Protein 7B21 (pdb70)

Sequence (92 aa):
GYLVGDATRGANNLWNTQTCVACHGVDGERNASGTPALTPLNPNRDLYRHSRDTQDRALRDFISSMWMPQQGNEGSSCTGQCAADIEAFIRTWHHH

Radius of gyration: 12.3 Å; Cα contacts (8 Å, |Δi|>4): 156; chains: 1; bounding box: 26×29×37 Å

B-factor: mean 12.58, std 15.91, range [5.27, 236.62]

Structure (mmCIF, N/CA/C/O backbone):
data_7B21
#
_entry.id   7B21
#
_cell.length_a   28.509
_cell.length_b   55.376
_cell.length_c   55.855
_cell.angle_alpha   90.000
_cell.angle_beta   90.000
_cell.angle_gamma   90.000
#
_symmetry.space_group_name_H-M   'P 2 21 21'
#
loop_
_entity.id
_entity.type
_entity.pdbx_description
1 polymer 'Carbohydrate binding protein, putative, cbp2D'
2 non-polymer 'HEME C'
3 non-polymer 'SODIUM ION'
4 non-polymer 1,2-ETHANEDIOL
5 water water
#
loop_
_atom_site.group_PDB
_atom_site.id
_atom_site.type_symbol
_atom_site.label_atom_id
_atom_site.label_alt_id
_atom_site.label_comp_id
_atom_site.label_asym_id
_atom_site.label_entity_id
_atom_site.label_seq_id
_atom_site.pdbx_PDB_ins_code
_atom_site.Cartn_x
_atom_site.Cartn_y
_atom_site.Cartn_z
_atom_site.occupancy
_atom_site.B_iso_or_equiv
_atom_site.auth_seq_id
_atom_site.auth_comp_id
_atom_site.auth_asym_id
_atom_site.auth_atom_id
_atom_site.pdbx_PDB_model_num
ATOM 1 N N . GLY A 1 1 ? 14.003 7.583 29.443 1.000 172.282 1 GLY AAA N 1
ATOM 2 C CA . GLY A 1 1 ? 15.256 8.281 29.046 1.000 211.977 1 GLY AAA CA 1
ATOM 3 C C . GLY A 1 1 ? 16.178 8.420 30.242 1.000 212.334 1 GLY AAA C 1
ATOM 4 O O . GLY A 1 1 ? 16.252 7.454 31.034 1.000 211.515 1 GLY AAA O 1
ATOM 10 N N . TYR A 1 2 ? 16.810 9.582 30.411 1.000 26.150 2 TYR AAA N 1
ATOM 11 C CA . TYR A 1 2 ? 17.837 9.853 31.469 1.000 15.317 2 TYR AAA CA 1
ATOM 12 C C . TYR A 1 2 ? 17.144 9.990 32.829 1.000 12.119 2 TYR AAA C 1
ATOM 13 O O . TYR A 1 2 ? 16.345 10.928 32.996 1.000 14.020 2 TYR AAA O 1
ATOM 30 N N . LEU A 1 3 ? 17.462 9.148 33.826 1.000 11.553 3 LEU AAA N 1
ATOM 31 C CA . LEU A 1 3 ? 16.751 9.234 35.113 1.000 10.799 3 LEU AAA CA 1
ATOM 32 C C . LEU A 1 3 ? 17.103 10.561 35.782 1.000 10.248 3 LEU AAA C 1
ATOM 33 O O . LEU A 1 3 ? 18.217 11.053 35.692 1.000 10.659 3 LEU AAA O 1
ATOM 49 N N . VAL A 1 4 ? 16.126 11.121 36.482 1.000 10.358 4 VAL AAA N 1
ATOM 50 C CA . VAL A 1 4 ? 16.330 12.365 37.224 1.000 10.247 4 VAL AAA CA 1
ATOM 51 C C . VAL A 1 4 ? 16.582 12.059 38.676 1.000 9.345 4 VAL AAA C 1
ATOM 52 O O . VAL A 1 4 ? 15.759 11.443 39.348 1.000 11.374 4 VAL AAA O 1
ATOM 65 N N . GLY A 1 5 ? 17.788 12.372 39.164 1.000 9.435 5 GLY AAA N 1
ATOM 66 C CA . GLY A 1 5 ? 18.103 12.039 40.578 1.000 8.590 5 GLY AAA CA 1
ATOM 67 C C . GLY A 1 5 ? 17.406 12.947 41.550 1.000 8.609 5 GLY AAA C 1
ATOM 68 O O . GLY A 1 5 ? 17.300 14.160 41.305 1.000 10.847 5 GLY AAA O 1
ATOM 72 N N . ASP A 1 6 ? 16.993 12.401 42.665 1.000 7.640 6 ASP AAA N 1
ATOM 73 C CA . ASP A 1 6 ? 16.357 13.168 43.747 1.000 8.162 6 ASP AAA CA 1
ATOM 74 C C . ASP A 1 6 ? 17.282 13.147 44.955 1.000 7.492 6 ASP AAA C 1
ATOM 75 O O . ASP A 1 6 ? 17.491 12.094 45.556 1.000 8.015 6 ASP AAA O 1
ATOM 84 N N . ALA A 1 7 ? 17.844 14.304 45.284 1.000 8.392 7 ALA AAA N 1
ATOM 85 C CA . ALA A 1 7 ? 18.827 14.404 46.367 1.000 8.792 7 ALA AAA CA 1
ATOM 86 C C . ALA A 1 7 ? 18.220 14.058 47.728 1.000 8.799 7 ALA AAA C 1
ATOM 87 O O . ALA A 1 7 ? 18.937 13.537 48.590 1.000 10.187 7 ALA AAA O 1
ATOM 94 N N . THR A 1 8 ? 16.963 14.372 47.921 1.000 9.382 8 THR AAA N 1
ATOM 95 C CA . THR A 1 8 ? 16.318 14.099 49.208 1.000 10.684 8 THR AAA CA 1
ATOM 96 C C . THR A 1 8 ? 16.225 12.584 49.405 1.000 9.984 8 THR AAA C 1
ATOM 97 O O . THR A 1 8 ? 16.573 12.021 50.467 1.000 11.721 8 THR AAA O 1
ATOM 107 N N . ARG A 1 9 ? 15.791 11.857 48.382 1.000 9.212 9 ARG AAA N 1
ATOM 108 C CA . ARG A 1 9 ? 15.805 10.395 48.453 1.000 8.876 9 ARG AAA CA 1
ATOM 109 C C . ARG A 1 9 ? 17.233 9.847 48.565 1.000 8.501 9 ARG AAA C 1
ATOM 110 O O . ARG A 1 9 ? 17.486 8.879 49.311 1.000 9.594 9 ARG AAA O 1
ATOM 131 N N . GLY A 1 10 ? 18.154 10.444 47.845 1.000 8.153 10 GLY AAA N 1
ATOM 132 C CA . GLY A 1 10 ? 19.546 10.009 47.948 1.000 7.804 10 GLY AAA CA 1
ATOM 133 C C . GLY A 1 10 ? 20.127 10.132 49.331 1.000 7.949 10 GLY AAA C 1
ATOM 134 O O . GLY A 1 10 ? 20.966 9.307 49.711 1.000 8.451 10 GLY AAA O 1
ATOM 138 N N . ALA A 1 11 ? 19.681 11.117 50.106 1.000 8.228 11 ALA AAA N 1
ATOM 139 C CA . ALA A 1 11 ? 20.156 11.314 51.490 1.000 9.268 11 ALA AAA CA 1
ATOM 140 C C . ALA A 1 11 ? 19.768 10.082 52.325 1.000 9.188 11 ALA AAA C 1
ATOM 141 O O . ALA A 1 11 ? 20.517 9.691 53.233 1.000 10.862 11 ALA AAA O 1
ATOM 148 N N . ASN A 1 12 ? 18.610 9.488 52.066 1.000 9.457 12 ASN AAA N 1
ATOM 149 C CA A ASN A 1 12 ? 18.147 8.284 52.776 0.500 10.314 12 ASN AAA CA 1
ATOM 150 C CA B ASN A 1 12 ? 18.178 8.288 52.813 0.500 10.123 12 ASN AAA CA 1
ATOM 151 C C . ASN A 1 12 ? 18.903 7.053 52.280 1.000 9.147 12 ASN AAA C 1
ATOM 152 O O . ASN A 1 12 ? 19.351 6.213 53.091 1.000 9.731 12 ASN AAA O 1
ATOM 172 N N . LEU A 1 13 ? 19.011 6.919 50.964 1.000 8.635 13 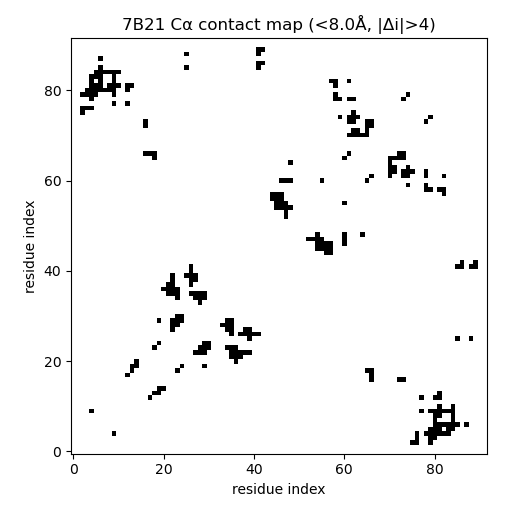LEU AAA N 1
ATOM 173 C CA . LEU A 1 13 ? 19.711 5.749 50.384 1.000 8.614 13 LEU AAA CA 1
ATOM 174 C C . LEU A 1 13 ? 21.185 5.733 50.788 1.000 7.617 13 LEU AAA C 1
ATOM 175 O O . LEU A 1 13 ? 21.767 4.650 50.901 1.000 8.017 13 LEU AAA O 1
ATOM 191 N N . TRP A 1 14 ? 21.772 6.879 51.024 1.000 7.595 14 TRP AAA N 1
ATOM 192 C CA . TRP A 1 14 ? 23.138 6.972 51.507 1.000 7.229 14 TRP AAA CA 1
ATOM 193 C C . TRP A 1 14 ? 23.313 6.095 52.743 1.000 7.275 14 TRP AAA C 1
ATOM 194 O O . TRP A 1 14 ? 24.385 5.490 52.955 1.000 7.635 14 TRP AAA O 1
ATOM 215 N N . ASN A 1 15 ? 22.298 6.108 53.615 1.000 8.108 15 ASN AAA N 1
ATOM 216 C CA . ASN A 1 15 ? 22.320 5.280 54.825 1.000 8.793 15 ASN AAA CA 1
ATOM 217 C C . ASN A 1 15 ? 21.889 3.845 54.519 1.000 8.661 15 ASN AAA C 1
ATOM 218 O O . ASN A 1 15 ? 22.583 2.909 54.931 1.000 9.796 15 ASN AAA O 1
ATOM 229 N N . THR A 1 16 ? 20.749 3.662 53.877 1.000 9.521 16 THR AAA N 1
ATOM 230 C CA . THR A 1 16 ? 20.203 2.309 53.740 1.000 10.695 16 THR AAA CA 1
ATOM 231 C C . THR A 1 16 ? 21.053 1.427 52.832 1.000 9.447 16 THR AAA C 1
ATOM 232 O O . THR A 1 16 ? 21.028 0.224 52.981 1.000 11.565 16 THR AAA O 1
ATOM 242 N N . GLN A 1 17 ? 21.785 2.033 51.905 1.000 8.136 17 GLN AAA N 1
ATOM 243 C CA . GLN A 1 17 ? 22.692 1.275 51.016 1.000 8.497 17 GLN AAA CA 1
ATOM 244 C C . GLN A 1 17 ? 24.099 1.166 51.584 1.000 7.900 17 GLN AAA C 1
ATOM 245 O O . GLN A 1 17 ? 24.972 0.662 50.889 1.000 8.422 17 GLN AAA O 1
ATOM 259 N N . THR A 1 18 ? 24.296 1.614 52.835 1.000 7.108 18 THR AAA N 1
ATOM 260 C CA . THR A 1 18 ? 25.459 1.386 53.680 1.000 6.748 18 THR AAA CA 1
ATOM 261 C C . THR A 1 18 ? 26.626 2.297 53.346 1.000 6.491 18 THR AAA C 1
ATOM 262 O O . THR A 1 18 ? 27.688 2.162 53.992 1.000 7.029 18 THR AAA O 1
ATOM 272 N N . CYS A 1 19 ? 26.477 3.243 52.429 1.000 6.266 19 CYS AAA N 1
ATOM 273 C CA . CYS A 1 19 ? 27.569 4.167 52.069 1.000 6.046 19 CYS AAA CA 1
ATOM 274 C C . CYS A 1 19 ? 28.164 4.855 53.298 1.000 6.344 19 CYS AAA C 1
ATOM 275 O O . CYS A 1 19 ? 29.376 5.020 53.397 1.000 6.546 19 CYS AAA O 1
ATOM 282 N N . VAL A 1 20 ? 27.274 5.207 54.224 1.000 6.138 20 VAL AAA N 1
ATOM 283 C CA . VAL A 1 20 ? 27.637 5.876 55.474 1.000 6.330 20 VAL AAA CA 1
ATOM 284 C C . VAL A 1 20 ? 28.726 5.112 56.223 1.000 6.175 20 VAL AAA C 1
ATOM 285 O O . VAL A 1 20 ? 29.528 5.722 56.918 1.000 6.867 20 VAL AAA O 1
ATOM 298 N N . ALA A 1 21 ? 28.712 3.788 56.188 1.000 6.224 21 ALA AAA N 1
ATOM 299 C CA . ALA A 1 21 ? 29.684 3.030 56.989 1.000 6.545 21 ALA AAA CA 1
ATOM 300 C C . ALA A 1 21 ? 31.104 3.409 56.594 1.000 6.397 21 ALA AAA C 1
ATOM 301 O O . ALA A 1 21 ? 31.963 3.630 57.457 1.000 7.219 21 ALA AAA O 1
ATOM 308 N N . CYS A 1 22 ? 31.415 3.430 55.285 1.000 6.349 22 CYS AAA N 1
ATOM 309 C CA . CYS A 1 22 ? 32.773 3.648 54.822 1.000 6.390 22 CYS AAA CA 1
ATOM 310 C C . CYS A 1 22 ? 33.069 5.125 54.605 1.000 6.681 22 CYS AAA C 1
ATOM 311 O O . CYS A 1 22 ? 34.227 5.501 54.694 1.000 9.683 22 CYS AAA O 1
ATOM 318 N N . HIS A 1 23 ? 32.066 5.908 54.251 1.000 6.171 23 HIS AAA N 1
ATOM 319 C CA . HIS A 1 23 ? 32.286 7.293 53.796 1.000 6.332 23 HIS AAA CA 1
ATOM 320 C C . HIS A 1 23 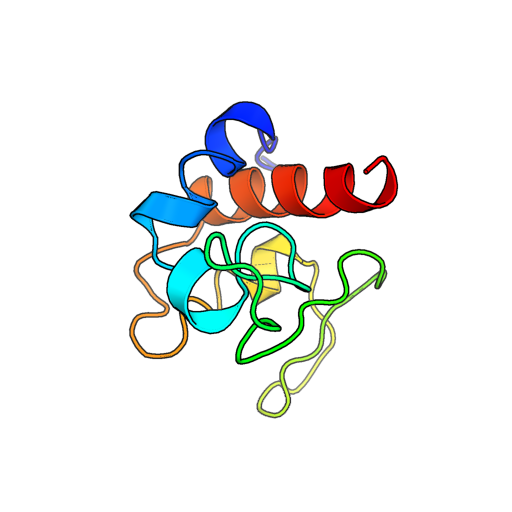? 31.742 8.320 54.784 1.000 6.903 23 HIS AAA C 1
ATOM 321 O O . HIS A 1 23 ? 31.789 9.516 54.473 1.000 7.626 23 HIS AAA O 1
ATOM 334 N N . GLY A 1 24 ? 31.233 7.885 55.932 1.000 6.700 24 GLY AAA N 1
ATOM 335 C CA . GLY A 1 24 ? 30.684 8.829 56.904 1.000 7.017 24 GLY AAA CA 1
ATOM 336 C C . GLY A 1 24 ? 29.420 9.503 56.403 1.000 6.524 24 GLY AAA C 1
ATOM 337 O O . GLY A 1 24 ? 28.739 9.040 55.499 1.000 7.294 24 GLY AAA O 1
ATOM 341 N N . VAL A 1 25 ? 29.099 10.585 57.087 1.000 7.266 25 VAL AAA N 1
ATOM 342 C CA . VAL A 1 25 ? 27.845 11.325 56.773 1.000 8.561 25 VAL AAA CA 1
ATOM 343 C C . VAL A 1 25 ? 27.987 12.166 55.514 1.000 7.875 25 VAL AAA C 1
ATOM 344 O O . VAL A 1 25 ? 26.980 12.497 54.901 1.000 9.230 25 VAL AAA O 1
ATOM 357 N N . ASP A 1 26 ? 29.225 12.507 55.161 1.000 8.486 26 ASP AAA N 1
ATOM 358 C CA . ASP A 1 26 ? 29.492 13.619 54.226 1.000 9.040 26 ASP AAA CA 1
ATOM 359 C C . ASP A 1 26 ? 30.831 13.412 53.520 1.000 8.555 26 ASP AAA C 1
ATOM 360 O O . ASP A 1 26 ? 31.354 14.371 52.980 1.000 9.930 26 ASP AAA O 1
ATOM 369 N N . GLY A 1 27 ? 31.355 12.189 53.516 1.000 8.204 27 GLY AAA N 1
ATOM 370 C CA . GLY A 1 27 ? 32.636 11.920 52.886 1.000 8.362 27 GLY AAA CA 1
ATOM 371 C C . GLY A 1 27 ? 33.833 12.409 53.647 1.000 8.450 27 GLY AAA C 1
ATOM 372 O O . GLY A 1 27 ? 34.945 12.290 53.121 1.000 8.893 27 GLY AAA O 1
ATOM 376 N N . GLU A 1 28 ? 33.606 12.953 54.845 1.000 8.433 28 GLU AAA N 1
ATOM 377 C CA . GLU A 1 28 ? 34.691 13.518 55.668 1.000 9.169 28 GLU AAA CA 1
ATOM 378 C C . GLU A 1 28 ? 34.638 12.988 57.096 1.000 8.019 28 GLU AAA C 1
ATOM 379 O O . GLU A 1 28 ? 35.684 12.664 57.652 1.000 9.300 28 GLU AAA O 1
ATOM 391 N N . ARG A 1 29 ? 33.453 13.002 57.712 1.000 7.800 29 ARG AAA N 1
ATOM 392 C CA . ARG A 1 29 ? 33.311 12.685 59.134 1.000 7.946 29 ARG AAA CA 1
ATOM 393 C C . ARG A 1 29 ? 32.263 11.592 59.311 1.000 6.741 29 ARG AAA C 1
ATOM 394 O O . ARG A 1 29 ? 31.301 11.528 58.553 1.000 7.724 29 ARG AAA O 1
ATOM 415 N N . ASN A 1 30 ? 32.409 10.835 60.379 1.000 6.797 30 ASN AAA N 1
ATOM 416 C CA . ASN A 1 30 ? 31.341 9.961 60.901 1.000 6.703 30 ASN AAA CA 1
ATOM 417 C C . ASN A 1 30 ? 30.429 10.722 61.855 1.000 6.299 30 ASN AAA C 1
ATOM 418 O O . ASN A 1 30 ? 30.823 11.760 62.405 1.000 6.944 30 ASN AAA O 1
ATOM 429 N N . ALA A 1 31 ? 29.258 10.167 62.131 1.000 6.718 31 ALA AAA N 1
ATOM 430 C CA . ALA A 1 31 ? 28.370 10.707 63.151 1.000 6.882 31 ALA AAA CA 1
ATOM 431 C C . ALA A 1 31 ? 29.083 10.810 64.482 1.000 6.880 31 ALA AAA C 1
ATOM 432 O O . ALA A 1 31 ? 28.790 11.721 65.259 1.000 7.832 31 ALA AAA O 1
ATOM 439 N N . SER A 1 32 ? 29.970 9.887 64.786 1.000 6.874 32 SER AAA N 1
ATOM 440 C CA . SER A 1 32 ? 30.724 9.877 66.060 1.000 7.352 32 SER AAA CA 1
ATOM 441 C C . SER A 1 32 ? 31.745 11.004 66.161 1.000 7.530 32 SER AAA C 1
ATOM 442 O O . SER A 1 32 ? 32.288 11.191 67.240 1.000 8.861 32 SER AAA O 1
ATOM 449 N N . GLY A 1 33 ? 32.044 11.663 65.053 1.000 7.545 33 GLY AAA N 1
ATOM 450 C CA . GLY A 1 33 ? 33.034 12.738 65.022 1.000 8.362 33 GLY AAA CA 1
ATOM 451 C C . GLY A 1 33 ? 34.394 12.296 64.566 1.000 7.615 33 GLY AAA C 1
ATOM 452 O O . GLY A 1 33 ? 35.199 13.172 64.308 1.000 8.580 33 GLY AAA O 1
ATOM 456 N N . THR A 1 34 ? 34.640 11.006 64.438 1.000 7.314 34 THR AAA N 1
ATOM 457 C CA . THR A 1 34 ? 35.921 10.568 63.877 1.000 8.311 34 THR AAA CA 1
ATOM 458 C C . THR A 1 34 ? 35.931 10.796 62.377 1.000 8.158 34 THR AAA C 1
ATOM 459 O O . THR A 1 34 ? 34.882 10.869 61.743 1.000 8.093 34 THR AAA O 1
ATOM 469 N N . PRO A 1 35 ? 37.115 10.824 61.750 1.000 9.209 35 PRO AAA N 1
ATOM 470 C CA . PRO A 1 35 ? 37.163 10.951 60.295 1.000 9.338 35 PRO AAA CA 1
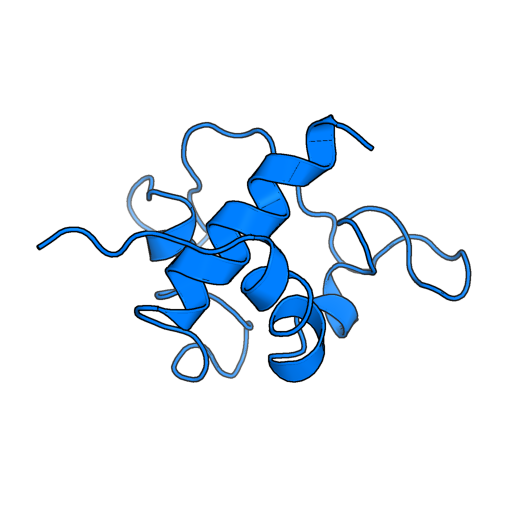ATOM 471 C C . PRO A 1 35 ? 36.581 9.697 59.622 1.000 8.991 35 PRO AAA C 1
ATOM 472 O O . PRO A 1 35 ? 36.695 8.577 60.117 1.000 9.974 35 PRO AAA O 1
ATOM 483 N N . ALA A 1 36 ? 35.957 9.906 58.480 1.000 8.969 36 ALA AAA N 1
ATOM 484 C CA . ALA A 1 36 ? 35.468 8.799 57.650 1.000 9.710 36 ALA AAA CA 1
ATOM 485 C C . ALA A 1 36 ? 36.596 7.799 57.366 1.000 8.530 36 ALA AAA C 1
ATOM 486 O O . ALA A 1 36 ? 37.734 8.196 57.124 1.000 9.533 36 ALA AAA O 1
ATOM 493 N N . LEU A 1 37 ? 36.243 6.543 57.253 1.000 8.753 37 LEU AAA N 1
ATOM 494 C CA . LEU A 1 37 ? 37.220 5.510 56.905 1.000 9.708 37 LEU AAA CA 1
ATOM 495 C C . LEU A 1 37 ? 37.817 5.806 55.532 1.000 8.561 37 LEU AAA C 1
ATOM 496 O O . LEU A 1 37 ? 39.041 5.686 55.348 1.000 10.049 37 LEU AAA O 1
ATOM 512 N N . THR A 1 38 ? 36.960 6.100 54.563 1.000 8.282 38 THR AAA N 1
ATOM 513 C CA . THR A 1 38 ? 37.368 6.372 53.182 1.000 8.726 38 THR AAA CA 1
ATOM 514 C C . THR A 1 38 ? 36.745 7.699 52.789 1.000 8.266 38 THR AAA C 1
ATOM 515 O O . THR A 1 38 ? 35.523 7.818 52.657 1.000 8.525 38 THR AAA O 1
ATOM 525 N N . PRO A 1 39 ? 37.552 8.731 52.566 1.000 9.805 39 PRO AAA N 1
ATOM 526 C CA . PRO A 1 39 ? 37.011 9.997 52.132 1.000 9.829 39 PRO AAA CA 1
ATOM 527 C C . PRO A 1 39 ? 36.295 9.847 50.795 1.000 9.793 39 PRO AAA C 1
ATOM 528 O O . PRO A 1 39 ? 36.583 8.962 49.990 1.000 11.800 39 PRO AAA O 1
ATOM 539 N N . LEU A 1 40 ? 35.415 10.794 50.534 1.000 8.484 40 LEU AAA N 1
ATOM 540 C CA . LEU A 1 40 ? 34.694 10.883 49.247 1.000 8.095 40 LEU AAA CA 1
ATOM 541 C C . LEU A 1 40 ? 34.694 12.343 48.840 1.000 7.904 40 LEU AAA C 1
ATOM 542 O O . LEU A 1 40 ? 34.096 13.168 49.515 1.000 8.566 40 LEU AAA O 1
ATOM 558 N N . ASN A 1 41 ? 35.410 12.646 47.760 1.000 7.734 41 ASN AAA N 1
ATOM 559 C CA . ASN A 1 41 ? 35.448 13.993 47.193 1.000 8.418 41 ASN AAA CA 1
ATOM 560 C C . ASN A 1 41 ? 34.225 14.154 46.308 1.000 7.723 41 ASN AAA C 1
ATOM 561 O O . ASN A 1 41 ? 34.124 13.453 45.293 1.000 8.067 41 ASN AAA O 1
ATOM 572 N N . PRO A 1 42 ? 33.273 15.037 46.651 1.000 7.672 42 PRO AAA N 1
ATOM 573 C CA . PRO A 1 42 ? 32.000 15.113 45.956 1.000 8.187 42 PRO AAA CA 1
ATOM 574 C C . PRO A 1 42 ? 32.011 16.064 44.766 1.000 9.253 42 PRO AAA C 1
ATOM 575 O O . PRO A 1 42 ? 30.954 16.309 44.197 1.000 10.678 42 PRO AAA O 1
ATOM 586 N N . ASN A 1 43 ? 33.191 16.552 44.400 1.000 9.665 43 ASN AAA N 1
ATOM 587 C CA . ASN A 1 43 ? 33.299 17.669 43.457 1.000 11.582 43 ASN AAA CA 1
ATOM 588 C C . ASN A 1 43 ? 34.071 17.332 42.200 1.000 11.563 43 ASN AAA C 1
ATOM 589 O O . ASN A 1 43 ? 34.391 18.243 41.474 1.000 15.625 43 ASN AAA O 1
ATOM 600 N N . ARG A 1 44 ? 34.345 16.068 41.909 1.000 9.356 44 ARG AAA N 1
ATOM 601 C CA . ARG A 1 44 ? 35.039 15.704 40.663 1.000 9.256 44 ARG AAA CA 1
ATOM 602 C C . ARG A 1 44 ? 34.022 15.729 39.535 1.000 9.316 44 ARG AAA C 1
ATOM 603 O O . ARG A 1 44 ? 32.872 15.367 39.740 1.000 10.711 44 ARG AAA O 1
ATOM 624 N N . ASP A 1 45 ? 34.425 16.150 38.342 1.000 9.917 45 ASP AAA N 1
ATOM 625 C CA . ASP A 1 45 ? 33.480 16.050 37.213 1.000 10.258 45 ASP AAA CA 1
ATOM 626 C C . ASP A 1 45 ? 33.151 14.586 36.894 1.000 9.632 45 ASP AAA C 1
ATOM 627 O O . ASP A 1 45 ? 31.981 14.308 36.593 1.000 10.617 45 ASP AAA O 1
ATOM 636 N N . LEU A 1 46 ? 34.152 13.727 36.926 1.000 10.686 46 LEU AAA N 1
ATOM 637 C CA . LEU A 1 46 ? 34.033 12.297 36.564 1.000 10.549 46 LEU AAA CA 1
ATOM 638 C C . LEU A 1 46 ? 34.827 11.537 37.601 1.000 9.316 46 LEU AAA C 1
ATOM 639 O O . LEU A 1 46 ? 35.744 12.081 38.226 1.000 10.874 46 LEU AAA O 1
ATOM 655 N N . TYR A 1 47 ? 34.512 10.265 37.723 1.000 8.536 47 TYR AAA N 1
ATOM 656 C CA . TYR A 1 47 ? 35.084 9.385 38.740 1.000 8.555 47 TYR AAA CA 1
ATOM 657 C C . TYR A 1 47 ? 35.623 8.149 38.042 1.000 9.158 47 TYR AAA C 1
ATOM 658 O O . TYR A 1 47 ? 34.910 7.455 37.305 1.000 10.016 47 TYR AAA O 1
ATOM 675 N N . ARG A 1 48 ? 36.878 7.828 38.354 1.000 10.347 48 ARG AAA N 1
ATOM 676 C CA . ARG A 1 48 ? 37.537 6.633 37.794 1.000 10.790 48 ARG AAA CA 1
ATOM 677 C C . ARG A 1 48 ? 38.005 5.772 38.948 1.000 10.629 48 ARG AAA C 1
ATOM 678 O O . ARG A 1 48 ? 39.009 6.043 39.583 1.000 11.455 48 ARG AAA O 1
ATOM 699 N N . HIS A 1 49 ? 37.289 4.689 39.211 1.000 8.999 49 HIS AAA N 1
ATOM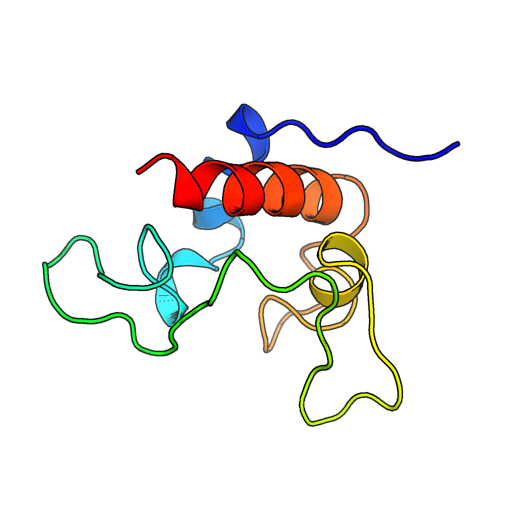 700 C CA . HIS A 1 49 ? 37.690 3.703 40.220 1.000 8.984 49 HIS AAA CA 1
ATOM 701 C C . HIS A 1 49 ? 39.076 3.196 39.858 1.000 9.444 49 HIS AAA C 1
ATOM 702 O O . HIS A 1 49 ? 39.425 3.068 38.660 1.000 10.152 49 HIS AAA O 1
ATOM 715 N N . SER A 1 50 ? 39.857 2.870 40.873 1.000 9.031 50 SER AAA N 1
ATOM 716 C CA . SER A 1 50 ? 41.224 2.340 40.645 1.000 10.386 50 SER AAA CA 1
ATOM 717 C C . SER A 1 50 ? 41.230 1.103 39.751 1.000 11.187 50 SER AAA C 1
ATOM 718 O O . SER A 1 50 ? 42.251 0.848 39.133 1.000 12.040 50 SER AAA O 1
ATOM 725 N N . ARG A 1 51 ? 40.150 0.353 39.668 1.000 10.494 51 ARG AAA N 1
ATOM 726 C CA . ARG A 1 51 ? 40.079 -0.865 38.841 1.000 12.121 51 ARG AAA CA 1
ATOM 727 C C . ARG A 1 51 ? 39.369 -0.615 37.519 1.000 11.856 51 ARG AAA C 1
ATOM 728 O O . ARG A 1 51 ? 39.219 -1.560 36.736 1.000 13.961 51 ARG AAA O 1
ATOM 749 N N . ASP A 1 52 ? 38.909 0.596 37.266 1.000 10.930 52 ASP AAA N 1
ATOM 750 C CA . ASP A 1 52 ? 38.199 0.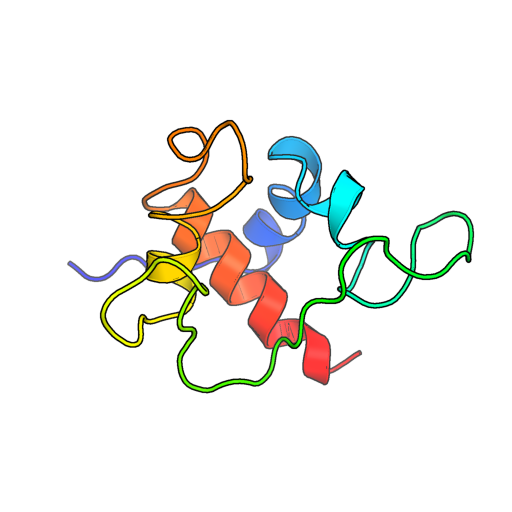900 36.018 1.000 11.014 52 ASP AAA CA 1
ATOM 751 C C . ASP A 1 52 ? 39.200 1.303 34.937 1.000 12.384 52 ASP AAA C 1
ATOM 752 O O . ASP A 1 52 ? 40.318 1.652 35.216 1.000 15.836 52 ASP AAA O 1
ATOM 761 N N . THR A 1 53 ? 38.694 1.269 33.733 1.000 13.565 53 THR AAA N 1
ATOM 762 C CA . THR A 1 53 ? 39.398 1.545 32.490 1.000 16.360 53 THR AAA CA 1
ATOM 763 C C . THR A 1 53 ? 39.011 2.900 31.937 1.000 16.270 53 THR AAA C 1
ATOM 764 O O . THR A 1 53 ? 39.624 3.295 30.926 1.000 18.915 53 THR AAA O 1
ATOM 774 N N . GLN A 1 54 ? 38.029 3.576 32.518 1.000 14.994 54 GLN AAA N 1
ATOM 775 C CA . GLN A 1 54 ? 37.685 4.907 32.003 1.000 17.400 54 GLN AAA CA 1
ATOM 776 C C . GLN A 1 54 ? 36.945 5.679 33.089 1.000 13.045 54 GLN AAA C 1
ATOM 777 O O . GLN A 1 54 ? 36.510 5.138 34.105 1.000 13.825 54 GLN AAA O 1
ATOM 791 N N . ASP A 1 55 ? 36.839 6.952 32.825 1.000 12.657 55 ASP AAA N 1
ATOM 792 C CA . ASP A 1 55 ? 36.131 7.903 33.680 1.000 11.939 55 ASP AAA CA 1
ATOM 793 C C . ASP A 1 55 ? 34.629 7.636 33.542 1.000 12.662 55 ASP AAA C 1
ATOM 794 O O . ASP A 1 55 ? 34.140 7.308 32.470 1.000 17.014 55 ASP AAA O 1
ATOM 803 N N . ARG A 1 56 ? 33.903 7.840 34.643 1.000 9.788 56 ARG AAA N 1
ATOM 804 C CA . ARG A 1 56 ? 32.454 7.609 34.646 1.000 8.770 56 ARG AAA CA 1
ATOM 805 C C . ARG A 1 56 ? 31.758 8.819 35.264 1.000 7.782 56 ARG AAA C 1
ATOM 806 O O . ARG A 1 56 ? 32.252 9.464 36.198 1.000 8.919 56 ARG AAA O 1
ATOM 827 N N . ALA A 1 57 ? 30.548 9.037 34.816 1.000 7.554 57 ALA AAA N 1
ATOM 828 C CA . ALA A 1 57 ? 29.621 9.905 35.537 1.000 7.330 57 ALA AAA CA 1
ATOM 829 C C . ALA A 1 57 ? 29.466 9.338 36.945 1.000 6.814 57 ALA AAA C 1
ATOM 830 O O . ALA A 1 57 ? 29.482 8.118 37.161 1.000 7.026 57 ALA AAA O 1
ATOM 837 N N . LEU A 1 58 ? 29.248 10.224 37.920 1.000 6.481 58 LEU AAA N 1
ATOM 838 C CA . LEU A 1 58 ? 29.142 9.780 39.315 1.000 6.334 58 LEU AAA CA 1
ATOM 839 C C . LEU A 1 58 ? 28.086 8.667 39.467 1.000 6.048 58 LEU AAA C 1
ATOM 840 O O . LEU A 1 58 ? 28.340 7.662 40.125 1.000 6.273 58 LEU AAA O 1
ATOM 856 N N . ARG A 1 59 ? 26.912 8.839 38.876 1.000 6.152 59 ARG AAA N 1
ATOM 857 C CA . ARG A 1 59 ? 25.861 7.811 39.064 1.000 6.544 59 ARG AAA CA 1
ATOM 858 C C . ARG A 1 59 ? 26.342 6.468 38.507 1.000 5.939 59 ARG AAA C 1
ATOM 859 O O . ARG A 1 59 ? 26.028 5.427 39.073 1.000 6.572 59 ARG AAA O 1
ATOM 880 N N . ASP A 1 60 ? 27.089 6.472 37.396 1.000 6.557 60 ASP AAA N 1
ATOM 881 C CA . ASP A 1 60 ? 27.536 5.225 36.779 1.000 7.291 60 ASP AAA CA 1
ATOM 882 C C . ASP A 1 60 ? 28.672 4.620 37.599 1.000 6.473 60 ASP AAA C 1
ATOM 883 O O . ASP A 1 60 ? 28.724 3.393 37.727 1.000 7.184 60 ASP AAA O 1
ATOM 892 N N . PHE A 1 61 ? 29.533 5.441 38.179 1.000 6.288 61 PHE AAA N 1
ATOM 893 C CA . PHE A 1 61 ? 30.536 4.937 39.137 1.000 6.653 61 PHE AAA CA 1
ATOM 894 C C . PHE A 1 61 ? 29.832 4.196 40.262 1.000 5.985 61 PHE AAA C 1
ATOM 895 O O . PHE A 1 61 ? 30.225 3.119 40.659 1.000 6.398 61 PHE AAA O 1
ATOM 912 N N . ILE A 1 62 ? 28.794 4.816 40.798 1.000 5.926 62 ILE AAA N 1
ATOM 913 C CA . ILE A 1 62 ? 28.045 4.198 41.923 1.000 6.048 62 ILE AAA CA 1
ATOM 914 C C . ILE A 1 62 ? 27.434 2.889 41.458 1.000 6.169 62 ILE AAA C 1
ATOM 915 O O . ILE A 1 62 ? 27.552 1.845 42.129 1.000 6.732 62 ILE AAA O 1
ATOM 931 N N . SER A 1 63 ? 26.751 2.904 40.325 1.000 6.644 63 SER AAA N 1
ATOM 932 C CA A SER A 1 63 ? 26.124 1.659 39.827 0.500 6.551 63 SER AAA CA 1
ATOM 933 C CA B SER A 1 63 ? 26.128 1.674 39.806 0.500 7.633 63 SER AAA CA 1
ATOM 934 C C . SER A 1 63 ? 27.179 0.554 39.721 1.000 6.636 63 SER AAA C 1
ATOM 935 O O . SER A 1 63 ? 26.934 -0.551 40.197 1.000 7.707 63 SER AAA O 1
ATOM 947 N N . MET A 1 64 ? 28.303 0.845 39.080 1.000 7.023 64 MET AAA N 1
ATOM 948 C CA . MET A 1 64 ? 29.325 -0.181 38.816 1.000 7.232 64 MET AAA CA 1
ATOM 949 C C . MET A 1 64 ? 30.046 -0.640 40.085 1.000 6.663 64 MET AAA C 1
ATOM 950 O O . MET A 1 64 ? 30.354 -1.834 40.204 1.000 7.824 64 MET AAA O 1
ATOM 964 N N . TRP A 1 65 ? 30.355 0.277 40.989 1.000 6.332 65 TRP AAA N 1
ATOM 965 C CA . TRP A 1 65 ? 31.426 0.028 41.955 1.000 6.424 65 TRP AAA CA 1
ATOM 966 C C . TRP A 1 65 ? 30.971 0.099 43.411 1.000 5.893 65 TRP AAA C 1
ATOM 967 O O . TRP A 1 65 ? 31.782 -0.282 44.271 1.000 6.866 65 TRP AAA O 1
ATOM 988 N N . MET A 1 66 ? 29.779 0.587 43.724 1.000 6.064 66 MET AAA N 1
ATOM 989 C CA . MET A 1 66 ? 29.436 0.848 45.130 1.000 6.263 66 MET AAA CA 1
ATOM 990 C C . MET A 1 66 ? 28.056 0.303 45.429 1.000 6.465 66 MET AAA C 1
ATOM 991 O O . MET A 1 66 ? 27.184 0.226 44.567 1.000 7.063 66 MET AAA O 1
ATOM 1005 N N . PRO A 1 67 ? 27.771 -0.079 46.683 1.000 6.538 67 PRO AAA N 1
ATOM 1006 C CA . PRO A 1 67 ? 28.739 -0.169 47.775 1.000 6.385 67 PRO AAA CA 1
ATOM 1007 C C . PRO A 1 67 ? 2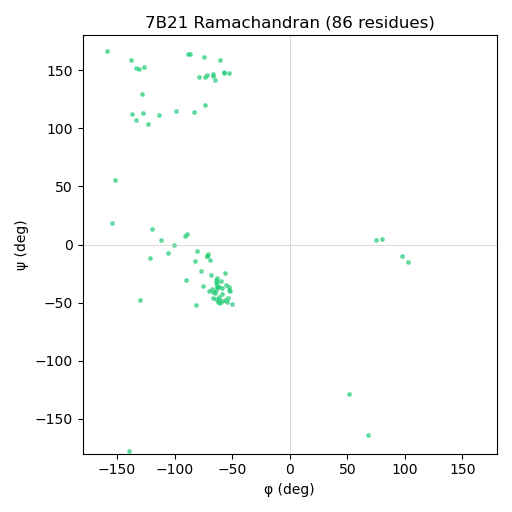9.770 -1.252 47.480 1.000 6.424 67 PRO AAA C 1
ATOM 1008 O O . PRO A 1 67 ? 29.437 -2.297 46.955 1.000 7.094 67 PRO AAA O 1
ATOM 1019 N N . GLN A 1 68 ? 31.006 -0.988 47.829 1.000 6.290 68 GLN AAA N 1
ATOM 1020 C CA A GLN A 1 68 ? 32.075 -1.934 47.525 0.500 6.487 68 GLN AAA CA 1
ATOM 1021 C CA B GLN A 1 68 ? 32.118 -1.921 47.588 0.500 6.829 68 GLN AAA CA 1
ATOM 1022 C C . GLN A 1 68 ? 31.835 -3.191 48.363 1.000 6.857 68 GLN AAA C 1
ATOM 1023 O O . GLN A 1 68 ? 31.663 -3.131 49.569 1.000 9.217 68 GLN AAA O 1
ATOM 1049 N N . GLY A 1 69 ? 31.790 -4.315 47.677 1.000 6.961 69 GLY AAA N 1
ATOM 1050 C CA . GLY A 1 69 ? 31.458 -5.616 48.247 1.000 7.011 69 GLY AAA CA 1
ATOM 1051 C C . GLY A 1 69 ? 30.039 -6.079 47.945 1.000 7.057 69 GLY AAA C 1
ATOM 1052 O O . GLY A 1 69 ? 29.732 -7.242 48.172 1.000 7.497 69 GLY AAA O 1
ATOM 1056 N N . ASN A 1 70 ? 29.178 -5.175 47.500 1.000 7.539 70 ASN AAA N 1
ATOM 1057 C CA . ASN A 1 70 ? 27.789 -5.538 47.149 1.000 8.058 70 ASN AAA CA 1
ATOM 1058 C C . ASN A 1 70 ? 27.280 -4.581 46.083 1.000 8.585 70 ASN AAA C 1
ATOM 1059 O O . ASN A 1 70 ? 26.246 -3.913 46.263 1.000 10.514 70 ASN AAA O 1
ATOM 1070 N N . GLU A 1 71 ? 28.029 -4.527 45.010 1.000 9.093 71 GLU AAA N 1
ATOM 1071 C CA . GLU A 1 71 ? 27.883 -3.449 44.022 1.000 9.960 71 GLU AAA CA 1
ATOM 1072 C C . GLU A 1 71 ? 26.499 -3.433 43.337 1.000 11.168 71 GLU AAA C 1
ATOM 1073 O O . GLU A 1 71 ? 26.038 -2.392 42.932 1.000 12.259 71 GLU AAA O 1
ATOM 1085 N N . GLY A 1 72 ? 25.897 -4.598 43.158 1.000 11.877 72 GLY AAA N 1
ATOM 1086 C CA . GLY A 1 72 ? 24.606 -4.695 42.501 1.000 12.946 72 GLY AAA CA 1
ATOM 1087 C C . GLY A 1 72 ? 23.462 -4.160 43.307 1.000 14.191 72 GLY AAA C 1
ATOM 1088 O O . GLY A 1 72 ? 22.373 -4.020 42.737 1.000 17.619 72 GLY AAA O 1
ATOM 1092 N N . SER A 1 73 ? 23.682 -3.804 44.570 1.000 14.223 73 SER AAA N 1
ATOM 1093 C CA A SER A 1 73 ? 22.569 -3.376 45.444 0.500 14.795 73 SER AAA CA 1
ATOM 1094 C CA B SER A 1 73 ? 22.659 -3.313 45.527 0.500 14.780 73 SER AAA CA 1
ATOM 1095 C C . SER A 1 73 ? 22.133 -1.940 45.132 1.000 12.139 73 SER AAA C 1
ATOM 1096 O O . SER A 1 73 ? 21.020 -1.634 45.464 1.000 18.525 73 SER AAA O 1
ATOM 1108 N N . CYS A 1 74 ? 22.954 -1.117 44.482 1.000 10.789 74 CYS AAA N 1
ATOM 1109 C CA . CYS A 1 74 ? 22.584 0.277 44.150 1.000 9.205 74 CYS AAA CA 1
ATOM 1110 C C . CYS A 1 74 ? 22.947 0.528 42.707 1.000 8.914 74 CYS AAA C 1
ATOM 1111 O O . CYS A 1 74 ? 24.147 0.632 42.396 1.000 9.273 74 CYS AAA O 1
ATOM 1118 N N . THR A 1 75 ? 21.926 0.597 41.854 1.000 8.593 75 THR AAA N 1
ATOM 1119 C CA . THR A 1 75 ? 22.070 0.865 40.419 1.000 9.114 75 THR AAA CA 1
ATOM 1120 C C . THR A 1 75 ? 20.919 1.801 40.048 1.000 8.287 75 THR AAA C 1
ATOM 1121 O O . THR A 1 75 ? 20.097 2.142 40.895 1.000 9.374 75 THR AAA O 1
ATOM 1131 N N . GLY A 1 76 ? 20.802 2.150 38.780 1.000 8.461 76 GLY AAA N 1
ATOM 1132 C CA . GLY A 1 76 ? 19.583 2.816 38.300 1.000 8.373 76 GLY AAA CA 1
ATOM 1133 C C . GLY A 1 76 ? 19.215 4.021 39.136 1.000 7.951 76 GLY AAA C 1
ATOM 1134 O O . GLY A 1 76 ? 20.017 4.919 39.355 1.000 8.428 76 GLY AAA O 1
ATOM 1138 N N . GLN A 1 77 ? 17.952 4.059 39.574 1.000 7.926 77 GLN AAA N 1
ATOM 1139 C CA . GLN A 1 77 ? 17.463 5.231 40.309 1.000 7.902 77 GLN AAA CA 1
ATOM 1140 C C . GLN A 1 77 ? 18.210 5.433 41.633 1.000 7.775 77 GLN AAA C 1
ATOM 1141 O O . GLN A 1 77 ? 18.406 6.582 42.032 1.000 8.507 77 GLN AAA O 1
ATOM 1155 N N . CYS A 1 78 ? 18.571 4.356 42.312 1.000 7.905 78 CYS AAA N 1
ATOM 1156 C CA . CYS A 1 78 ? 19.363 4.484 43.557 1.000 8.034 78 CYS AAA CA 1
ATOM 1157 C C . CYS A 1 78 ? 20.608 5.294 43.269 1.000 7.453 78 CYS AAA C 1
ATOM 1158 O O . CYS A 1 78 ? 20.956 6.233 44.005 1.000 7.748 78 CYS AAA O 1
ATOM 1165 N N . ALA A 1 79 ? 21.325 4.936 42.210 1.000 7.276 79 ALA AAA N 1
ATOM 1166 C CA . ALA A 1 79 ? 22.586 5.588 41.869 1.000 7.358 79 ALA AAA CA 1
ATOM 1167 C C . ALA A 1 79 ? 22.346 7.047 41.465 1.000 6.945 79 ALA AAA C 1
ATOM 1168 O O . ALA A 1 79 ? 23.128 7.927 41.848 1.000 7.535 79 ALA AAA O 1
ATOM 1175 N N . ALA A 1 80 ? 21.293 7.294 40.699 1.000 6.841 80 ALA AAA N 1
ATOM 1176 C CA . ALA A 1 80 ? 20.949 8.664 40.325 1.000 7.125 80 ALA AAA CA 1
ATOM 1177 C C . ALA A 1 80 ? 20.636 9.523 41.555 1.000 6.858 80 ALA AAA C 1
ATOM 1178 O O . ALA A 1 80 ? 21.048 10.665 41.647 1.000 7.248 80 ALA AAA O 1
ATOM 1185 N N . ASP A 1 81 ? 19.849 8.966 42.469 1.000 6.642 81 ASP AAA N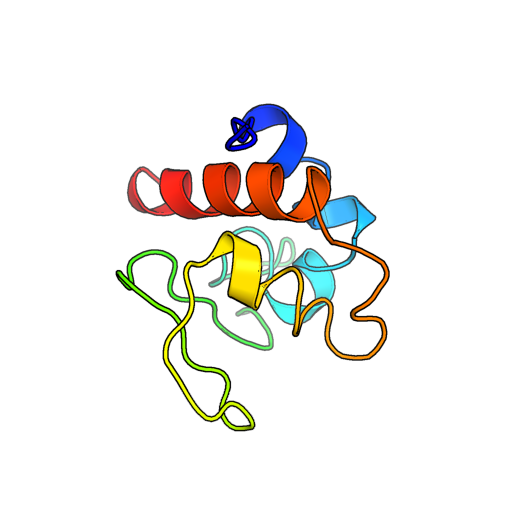 1
ATOM 1186 C CA . ASP A 1 81 ? 19.457 9.704 43.673 1.000 7.071 81 ASP AAA CA 1
ATOM 1187 C C . ASP A 1 81 ? 20.676 10.005 44.528 1.000 6.553 81 ASP AAA C 1
ATOM 1188 O O . ASP A 1 81 ? 20.830 11.125 45.050 1.000 6.928 81 ASP AAA O 1
ATOM 1197 N N . ILE A 1 82 ? 21.533 9.003 44.764 1.000 6.699 82 ILE AAA N 1
ATOM 1198 C CA . ILE A 1 82 ? 22.685 9.269 45.620 1.000 6.186 82 ILE AAA CA 1
ATOM 1199 C C . ILE A 1 82 ? 23.640 10.242 44.908 1.000 6.358 82 ILE AAA C 1
ATOM 1200 O O . ILE A 1 82 ? 24.198 11.095 45.592 1.000 6.700 82 ILE AAA O 1
ATOM 1216 N N . GLU A 1 83 ? 23.817 10.127 43.607 1.000 6.198 83 GLU AAA N 1
ATOM 1217 C CA . GLU A 1 83 ? 24.588 11.147 42.879 1.000 6.257 83 GLU AAA CA 1
ATOM 1218 C C . GLU A 1 83 ? 24.077 12.538 43.222 1.000 6.073 83 GLU AAA C 1
ATOM 1219 O O . GLU A 1 83 ? 24.853 13.440 43.535 1.000 7.116 83 GLU AAA O 1
ATOM 1231 N N . ALA A 1 84 ? 22.761 12.720 43.099 1.000 6.781 84 ALA AAA N 1
ATOM 1232 C CA . ALA A 1 84 ? 22.186 14.057 43.351 1.000 7.205 84 ALA AAA CA 1
ATOM 1233 C C . ALA A 1 84 ? 22.511 14.499 44.787 1.000 7.086 84 ALA AAA C 1
ATOM 1234 O O . ALA A 1 84 ? 22.837 15.671 45.023 1.000 8.161 84 ALA AAA O 1
ATOM 1241 N N . PHE A 1 85 ? 22.392 13.603 45.737 1.000 7.190 85 PHE AAA N 1
ATOM 1242 C CA . PHE A 1 85 ? 22.708 13.920 47.128 1.000 7.209 85 PHE AAA CA 1
ATOM 1243 C C . PHE A 1 85 ? 24.176 14.341 47.281 1.000 6.689 85 PHE AAA C 1
ATOM 1244 O O . PHE A 1 85 ? 24.456 15.390 47.898 1.000 8.005 85 PHE AAA O 1
ATOM 1261 N N . ILE A 1 86 ? 25.087 13.567 46.753 1.000 6.564 86 ILE AAA N 1
ATOM 1262 C CA . ILE A 1 86 ? 26.526 13.903 46.862 1.000 6.870 86 ILE AAA CA 1
ATOM 1263 C C . ILE A 1 86 ? 26.800 15.271 46.243 1.000 7.244 86 ILE AAA C 1
ATOM 1264 O O . ILE A 1 86 ? 27.606 16.046 46.785 1.000 8.279 86 ILE AAA O 1
ATOM 1280 N N . ARG A 1 87 ? 26.127 15.612 45.140 1.000 7.326 87 ARG AAA N 1
ATOM 1281 C CA . ARG A 1 87 ? 26.394 16.918 44.495 1.000 8.064 87 ARG AAA CA 1
ATOM 1282 C C . ARG A 1 87 ? 25.848 18.090 45.314 1.000 9.563 87 ARG AAA C 1
ATOM 1283 O O . ARG A 1 87 ? 26.135 19.237 44.969 1.000 13.889 87 ARG AAA O 1
ATOM 1304 N N . THR A 1 88 ? 25.065 17.853 46.343 1.000 9.169 88 THR AAA N 1
ATOM 1305 C CA . THR A 1 88 ? 24.673 18.912 47.286 1.000 9.905 88 THR AAA CA 1
ATOM 1306 C C . THR A 1 88 ? 25.738 19.185 48.354 1.000 10.469 88 THR AAA C 1
ATOM 1307 O O . THR A 1 88 ? 25.652 20.210 49.040 1.000 11.188 88 THR AAA O 1
ATOM 1317 N N . TRP A 1 89 ? 26.735 18.316 48.532 1.000 9.575 89 TRP AAA N 1
ATOM 1318 C CA . TRP A 1 89 ? 27.666 18.436 49.661 1.000 9.868 89 TRP AAA CA 1
ATOM 1319 C C . TRP A 1 89 ? 28.481 19.705 49.578 1.000 12.730 89 TRP AAA C 1
ATOM 1320 O O . TRP A 1 89 ? 28.822 20.260 50.650 1.000 17.013 89 TRP AAA O 1
ATOM 1341 N N . HIS A 1 90 ? 28.776 20.215 48.416 1.000 14.114 90 HIS AAA N 1
ATOM 1342 C CA . HIS A 1 90 ? 29.656 21.424 48.465 1.000 17.392 90 HIS AAA CA 1
ATOM 1343 C C . HIS A 1 90 ? 28.901 22.625 48.997 1.000 17.701 90 HIS AAA C 1
ATOM 1344 O O . HIS A 1 90 ? 29.515 23.637 49.297 1.000 20.660 90 HIS AAA O 1
ATOM 1357 N N . HIS A 1 91 ? 27.602 22.518 49.136 1.000 14.175 91 HIS AAA N 1
ATOM 1358 C CA . HIS A 1 91 ? 26.841 23.556 49.844 1.000 14.802 91 HIS AAA CA 1
ATOM 1359 C C . HIS A 1 91 ? 26.905 23.421 51.368 1.000 19.259 91 HIS AAA C 1
ATOM 1360 O O . HIS A 1 91 ? 26.402 24.316 52.043 1.000 25.169 91 HIS AAA O 1
ATOM 1373 N N . HIS A 1 92 ? 27.506 22.381 51.915 1.000 22.028 92 HIS AAA N 1
ATOM 1374 C CA . HIS A 1 92 ? 27.621 22.194 53.394 1.000 26.832 92 HIS AAA CA 1
ATOM 1375 C C . HIS A 1 92 ? 28.330 23.409 54.001 1.000 36.465 92 HIS AAA C 1
ATOM 1376 O O . HIS A 1 92 ? 29.310 23.857 53.386 1.000 34.252 92 HIS AAA O 1
#

Secondary structure (P-SEA, 3-state):
cbbbbbaaaaaaaaaaaccccccccccccccccccccccccccccccccccccccccaaaaaaccccccccccccaaaaaaaaaaaaacccc

Nearest PDB structures (foldseek):
  7b21-assembly1_AAA  TM=1.011E+00  e=6.863E-28  Cellvibrio japonicus Ueda107
  8q1w-assembly1_C  TM=9.100E-01  e=1.388E-09  Teredinibacter turnerae
  4v2k-assembly1_A-2  TM=6.643E-01  e=3.224E-05  Allochromatium vinosum
  7qbd-assembly2_D  TM=3.113E-01  e=4.770E+00  Homo sapiens
  4bth-assembly1_A  TM=3.539E-01  e=6.787E+00  Pseudomonas aeruginosa PAO1

Solvent-accessible surface area: 5609 Å² total; per-residue (Å²): 124,169,75,123,22,56,29,115,123,0,37,85,36,7,76,79,38,79,17,45,70,58,26,0,55,20,4,110,125,36,99,93,59,74,108,12,139,64,103,31,66,20,92,121,122,79,16,141,22,113,185,13,111,93,69,53,41,5,25,67,31,10,27,80,31,34,18,128,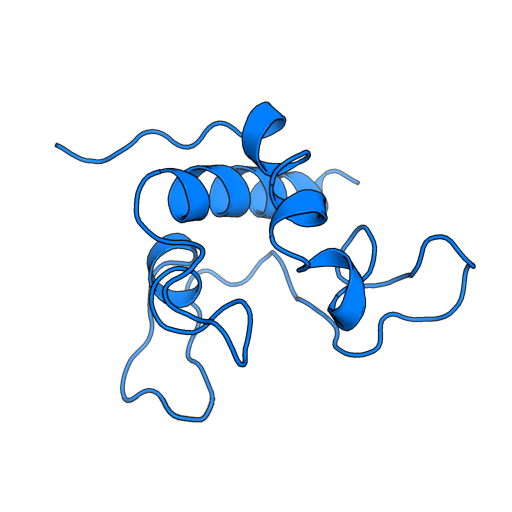70,92,56,66,52,1,67,38,66,20,1,0,3,2,23,23,30,2,80,55,8,116,146,150

Foldseek 3Di:
DDDAAAQVVLLVLCPVQPVCQQQANQQFAHPVGHGHNGGDDLDDQWDAPPPHDDTHGQLVCQCQQPPPPCNPSAHDRNSNHNNVNSNCRVVD